Protein AF-A0A952BAD0-F1 (afdb_monomer_lite)

Secondary structure (DSSP, 8-state):
----SGGGGBSSPPEEETTEEEPPSSSTT---B-HHHHHTTPPP-

Radius of gyration: 12.92 Å; chains: 1; bounding box: 23×26×36 Å

Sequence (45 aa):
VHGFGLERFIAEPLRMVEGAATAPERPGHGVELDWSALEQLRAED

pLDDT: mean 90.66, std 9.64, range [50.25, 97.0]

Structure (mmCIF, N/CA/C/O backbone):
data_AF-A0A952BAD0-F1
#
_entry.id   AF-A0A952BAD0-F1
#
loop_
_atom_site.group_PDB
_atom_site.id
_atom_site.type_symbol
_atom_site.label_atom_id
_atom_site.label_alt_id
_atom_site.label_comp_id
_atom_site.label_asym_id
_atom_site.label_entity_id
_atom_site.label_seq_id
_atom_site.pdbx_PDB_ins_code
_atom_site.Cartn_x
_atom_site.Cartn_y
_atom_site.Cartn_z
_atom_site.occupancy
_atom_site.B_iso_or_equiv
_atom_site.auth_seq_id
_atom_site.auth_comp_id
_atom_site.auth_asym_id
_atom_site.auth_atom_id
_atom_site.pdbx_PDB_model_num
ATOM 1 N N . VAL A 1 1 ? -1.831 -19.015 -0.045 1.00 50.25 1 VAL A N 1
ATOM 2 C CA . VAL A 1 1 ? -1.509 -17.610 -0.389 1.00 50.25 1 VAL A CA 1
ATOM 3 C C . VAL A 1 1 ? -1.193 -16.883 0.909 1.00 50.25 1 VAL A C 1
ATOM 5 O O . VAL A 1 1 ? -2.056 -16.847 1.770 1.00 50.25 1 VAL A O 1
ATOM 8 N N . HIS A 1 2 ? 0.046 -16.413 1.088 1.00 61.81 2 HIS A N 1
ATOM 9 C CA . HIS A 1 2 ? 0.471 -15.610 2.245 1.00 61.81 2 HIS A CA 1
ATOM 10 C C . HIS A 1 2 ? 0.425 -14.129 1.853 1.00 61.81 2 HIS A C 1
ATOM 12 O O . HIS A 1 2 ? 1.436 -13.555 1.467 1.00 61.81 2 HIS A O 1
ATOM 18 N N . GLY A 1 3 ? -0.765 -13.538 1.877 1.00 62.75 3 GLY A N 1
ATOM 19 C CA . GLY A 1 3 ? -0.948 -12.100 1.714 1.00 62.75 3 GLY A CA 1
ATOM 20 C C . GLY A 1 3 ? -1.670 -11.593 2.946 1.00 62.75 3 GLY A C 1
ATOM 21 O O . GLY A 1 3 ? -2.736 -12.104 3.273 1.00 62.75 3 GLY A O 1
ATOM 22 N N . PHE A 1 4 ? -1.100 -10.618 3.646 1.00 80.50 4 PHE A N 1
ATOM 23 C CA . PHE A 1 4 ? -1.707 -10.008 4.835 1.00 80.50 4 PHE A CA 1
ATOM 24 C C . PHE A 1 4 ? -2.980 -9.186 4.516 1.00 80.50 4 PHE A C 1
ATOM 26 O O . PHE A 1 4 ? -3.464 -8.454 5.371 1.00 80.50 4 PHE A O 1
ATOM 33 N N . GLY A 1 5 ? -3.527 -9.288 3.297 1.00 87.31 5 GLY A N 1
ATOM 34 C CA . GLY A 1 5 ? -4.744 -8.600 2.862 1.00 87.31 5 GLY A CA 1
ATOM 35 C C . GLY A 1 5 ? -4.575 -7.095 2.652 1.00 87.31 5 GLY A C 1
ATOM 36 O O . GLY A 1 5 ? -5.572 -6.382 2.532 1.00 87.31 5 GLY A O 1
ATOM 37 N N . LEU A 1 6 ? -3.332 -6.601 2.646 1.00 90.62 6 LEU A N 1
ATOM 38 C CA . LEU A 1 6 ? -3.025 -5.174 2.586 1.00 90.62 6 LEU A CA 1
ATOM 39 C C . LEU A 1 6 ? -3.448 -4.536 1.268 1.00 90.62 6 LEU A C 1
ATOM 41 O O . LEU A 1 6 ? -3.691 -3.341 1.246 1.00 90.62 6 LEU A O 1
ATOM 45 N N . GLU A 1 7 ? -3.603 -5.310 0.193 1.00 91.81 7 GLU A N 1
ATOM 46 C CA . GLU A 1 7 ? -4.067 -4.827 -1.109 1.00 91.81 7 GLU A CA 1
ATOM 47 C C . GLU A 1 7 ? -5.393 -4.049 -1.046 1.00 91.81 7 GLU A C 1
ATOM 49 O O . GLU A 1 7 ? -5.661 -3.238 -1.922 1.00 91.81 7 GLU A O 1
ATOM 54 N N . ARG A 1 8 ? -6.195 -4.251 0.007 1.00 92.69 8 ARG A N 1
ATOM 55 C CA . ARG A 1 8 ? -7.448 -3.523 0.270 1.00 92.69 8 ARG A CA 1
ATOM 56 C C . ARG A 1 8 ? -7.238 -2.088 0.763 1.00 92.69 8 ARG A C 1
ATOM 58 O O . ARG A 1 8 ? -8.177 -1.306 0.745 1.00 92.69 8 ARG A O 1
ATOM 65 N N . PHE A 1 9 ? -6.035 -1.778 1.237 1.00 95.56 9 PHE A N 1
ATOM 66 C CA . PHE A 1 9 ? -5.655 -0.504 1.850 1.00 95.56 9 PHE A CA 1
ATOM 67 C C . PHE A 1 9 ? -4.501 0.176 1.104 1.00 95.56 9 PHE A C 1
ATOM 69 O O . PHE A 1 9 ? -3.907 1.117 1.622 1.00 95.56 9 PHE A O 1
ATOM 76 N N . ILE A 1 10 ? -4.147 -0.305 -0.090 1.00 95.06 10 ILE A N 1
ATOM 77 C CA . ILE A 1 10 ? -3.097 0.271 -0.934 1.00 95.06 10 ILE A CA 1
ATOM 78 C C . ILE A 1 10 ? -3.777 0.871 -2.159 1.00 95.06 10 ILE A C 1
ATOM 80 O O . ILE A 1 10 ? -4.457 0.152 -2.887 1.00 95.06 10 ILE A O 1
ATOM 84 N N . ALA A 1 11 ? -3.564 2.166 -2.403 1.00 96.06 11 ALA A N 1
ATOM 85 C CA . ALA A 1 11 ? -4.222 2.901 -3.486 1.00 96.06 11 ALA A CA 1
ATOM 86 C C . ALA A 1 11 ? -3.950 2.278 -4.870 1.00 96.06 11 ALA A C 1
ATOM 88 O O . ALA A 1 11 ? -4.820 2.239 -5.737 1.00 96.06 11 ALA A O 1
ATOM 89 N N . GLU A 1 12 ? -2.746 1.734 -5.058 1.00 95.00 12 GLU A N 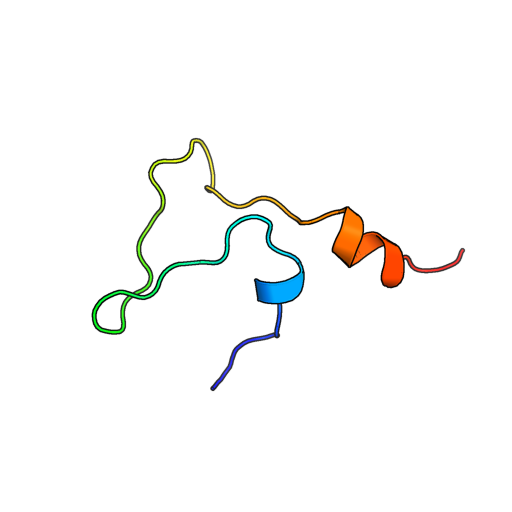1
ATOM 90 C CA . GLU A 1 12 ? -2.344 1.007 -6.263 1.00 95.00 12 GLU A CA 1
ATOM 91 C C . GLU A 1 12 ? -1.608 -0.288 -5.874 1.00 95.00 12 GLU A C 1
ATOM 93 O O . GLU A 1 12 ? -0.395 -0.249 -5.618 1.00 95.00 12 GLU A O 1
ATOM 98 N N . PRO A 1 13 ? -2.315 -1.434 -5.794 1.00 92.44 13 PRO A N 1
ATOM 99 C CA . PRO A 1 13 ? -1.728 -2.704 -5.382 1.00 92.44 13 PRO A CA 1
ATOM 100 C C . PRO A 1 13 ? -0.572 -3.161 -6.277 1.00 92.44 13 PRO A C 1
ATOM 102 O O . PRO A 1 13 ? -0.529 -2.902 -7.483 1.00 92.44 13 PRO A O 1
ATOM 105 N N . LEU A 1 14 ? 0.359 -3.900 -5.673 1.00 91.06 14 LEU A N 1
ATOM 106 C CA . LEU A 1 14 ? 1.515 -4.461 -6.363 1.00 91.06 14 LEU A CA 1
ATOM 107 C C . LEU A 1 14 ? 1.072 -5.384 -7.502 1.00 91.06 14 LEU A C 1
ATOM 109 O O . LEU A 1 14 ? 0.272 -6.302 -7.311 1.00 91.06 14 LEU A O 1
ATOM 113 N N . ARG A 1 15 ? 1.630 -5.161 -8.691 1.00 91.38 15 ARG A N 1
ATOM 114 C CA . ARG A 1 15 ? 1.377 -6.018 -9.847 1.00 91.38 15 ARG A CA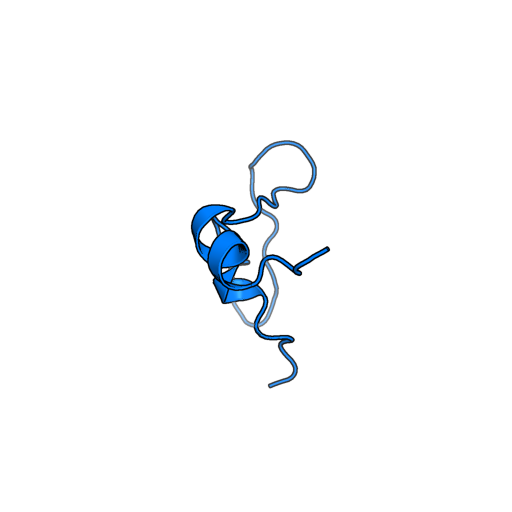 1
ATOM 115 C C . ARG A 1 15 ? 2.309 -7.220 -9.822 1.00 91.38 15 ARG A C 1
ATOM 117 O O . ARG A 1 15 ? 3.511 -7.083 -9.595 1.00 91.38 15 ARG A O 1
ATOM 124 N N . MET A 1 16 ? 1.729 -8.384 -10.090 1.00 91.44 16 MET A N 1
ATOM 125 C CA . MET A 1 16 ? 2.456 -9.631 -10.279 1.00 91.44 16 MET A CA 1
ATOM 126 C C . MET A 1 16 ? 2.505 -9.947 -11.774 1.00 91.44 16 MET A C 1
ATOM 128 O O . MET A 1 16 ? 1.459 -10.028 -12.418 1.00 91.44 16 MET A O 1
ATOM 132 N N . VAL A 1 17 ? 3.701 -10.139 -12.322 1.00 95.00 17 VAL A N 1
ATOM 133 C CA . VAL A 1 17 ? 3.932 -10.533 -13.718 1.00 95.00 17 VAL A CA 1
ATOM 134 C C . VAL A 1 17 ? 4.831 -11.763 -13.699 1.00 95.00 17 VAL A C 1
ATOM 136 O O . VAL A 1 17 ? 5.885 -11.746 -13.074 1.00 95.00 17 VAL A O 1
ATOM 139 N N . GLU A 1 18 ? 4.371 -12.858 -14.310 1.00 95.12 18 GLU A N 1
ATOM 140 C CA . GLU A 1 18 ? 5.107 -14.136 -14.380 1.00 95.12 18 GLU A CA 1
ATOM 141 C C . GLU A 1 18 ? 5.576 -14.673 -13.011 1.00 95.12 18 GLU A C 1
ATOM 143 O O . GLU A 1 18 ? 6.637 -15.272 -12.870 1.00 95.12 18 GLU A O 1
ATOM 148 N N . GLY A 1 19 ? 4.766 -14.458 -11.971 1.00 93.00 19 GLY A N 1
ATOM 149 C CA . GLY A 1 19 ? 5.074 -14.903 -10.609 1.00 93.00 19 GLY A CA 1
ATOM 150 C C . GLY A 1 19 ? 6.035 -13.991 -9.838 1.00 93.00 19 GLY A C 1
ATOM 151 O O . GLY A 1 19 ? 6.322 -14.279 -8.678 1.00 93.00 19 GLY A O 1
ATOM 152 N N . ALA A 1 20 ? 6.476 -12.878 -10.428 1.00 93.06 20 ALA A N 1
ATOM 153 C CA . ALA A 1 20 ? 7.310 -11.874 -9.778 1.00 93.06 20 ALA A CA 1
ATOM 154 C C . ALA A 1 20 ? 6.535 -10.577 -9.511 1.00 93.06 20 ALA A C 1
ATOM 156 O O . ALA A 1 20 ? 5.700 -10.151 -10.307 1.00 93.06 20 ALA A O 1
ATOM 157 N N . ALA A 1 21 ? 6.840 -9.928 -8.391 1.00 91.50 21 ALA A N 1
ATOM 158 C CA . ALA A 1 21 ? 6.398 -8.568 -8.125 1.00 91.50 21 ALA A CA 1
ATOM 159 C C . ALA A 1 21 ? 7.167 -7.580 -9.009 1.00 91.50 21 ALA A C 1
ATOM 161 O O . ALA A 1 21 ? 8.398 -7.591 -9.020 1.00 91.50 21 ALA A O 1
ATOM 162 N N . THR A 1 22 ? 6.458 -6.701 -9.713 1.00 93.12 22 THR A N 1
ATOM 163 C CA . THR A 1 22 ? 7.085 -5.670 -10.551 1.00 93.12 22 THR A CA 1
ATOM 164 C C . THR A 1 22 ? 7.145 -4.337 -9.822 1.00 93.12 22 THR A C 1
ATOM 166 O O . THR A 1 22 ? 6.123 -3.872 -9.308 1.00 93.12 22 THR A O 1
ATOM 169 N N . ALA A 1 23 ? 8.313 -3.696 -9.826 1.00 92.69 23 ALA A N 1
ATOM 170 C CA . ALA A 1 23 ? 8.464 -2.347 -9.297 1.00 92.69 23 ALA A CA 1
ATOM 171 C C . ALA A 1 23 ? 7.651 -1.335 -10.135 1.00 92.69 23 ALA A C 1
ATOM 173 O O . ALA A 1 23 ? 7.598 -1.459 -11.361 1.00 92.69 23 ALA A O 1
ATOM 174 N N . PRO A 1 24 ? 6.992 -0.351 -9.503 1.00 93.69 24 PRO A N 1
ATOM 175 C CA . PRO A 1 24 ? 6.323 0.726 -10.221 1.00 93.69 24 PRO A CA 1
ATOM 176 C C . PRO A 1 24 ? 7.317 1.810 -10.673 1.00 93.69 24 PRO A C 1
ATOM 178 O O . PRO A 1 24 ? 8.330 2.039 -10.024 1.00 93.69 24 PRO A O 1
ATOM 181 N N . GLU A 1 25 ? 6.956 2.555 -11.721 1.00 95.19 25 GLU A N 1
ATOM 182 C CA . GLU A 1 25 ? 7.694 3.749 -12.193 1.00 95.19 25 GLU A CA 1
ATOM 183 C C . GLU A 1 25 ? 7.411 5.012 -11.352 1.00 95.19 25 GLU A C 1
ATOM 185 O O . GLU A 1 25 ? 7.918 6.099 -11.627 1.00 95.19 25 GLU A O 1
ATOM 190 N N . ARG A 1 26 ? 6.541 4.900 -10.341 1.00 94.38 26 ARG A N 1
ATOM 191 C CA . ARG A 1 26 ? 6.155 6.020 -9.478 1.00 94.38 26 ARG A CA 1
ATOM 192 C C . ARG A 1 26 ? 7.330 6.419 -8.573 1.00 94.38 26 ARG A C 1
ATOM 194 O O . ARG A 1 26 ? 8.025 5.532 -8.079 1.00 94.38 26 ARG A O 1
ATOM 201 N N . PRO A 1 27 ? 7.541 7.721 -8.305 1.00 94.31 27 PRO A N 1
ATOM 202 C CA . PRO A 1 27 ? 8.628 8.175 -7.442 1.00 94.31 27 PRO A CA 1
ATOM 203 C C . PRO A 1 27 ? 8.596 7.578 -6.027 1.00 94.31 27 PRO A C 1
ATOM 205 O O . PRO A 1 27 ? 7.539 7.261 -5.477 1.00 94.31 27 PRO A O 1
ATOM 208 N N . GLY A 1 28 ? 9.771 7.504 -5.399 1.00 93.69 28 GLY A N 1
ATOM 209 C CA . GLY A 1 28 ? 9.920 7.015 -4.028 1.00 93.69 28 GLY A CA 1
ATOM 210 C C . GLY A 1 28 ? 9.721 5.503 -3.919 1.00 93.69 28 GLY A C 1
ATOM 211 O O . GLY A 1 28 ? 10.154 4.749 -4.784 1.00 93.69 28 GLY A O 1
ATOM 212 N N . HIS A 1 29 ? 9.077 5.051 -2.841 1.00 93.88 29 HIS A N 1
ATOM 213 C CA . HIS A 1 29 ? 8.778 3.627 -2.649 1.00 93.88 29 HIS A CA 1
ATOM 214 C C . HIS A 1 29 ? 7.639 3.117 -3.546 1.00 93.88 29 HIS A C 1
ATOM 216 O O . HIS A 1 29 ? 7.403 1.912 -3.581 1.00 93.88 29 HIS A O 1
ATOM 222 N N . GLY A 1 30 ? 6.932 4.006 -4.256 1.00 93.56 30 GLY A N 1
ATOM 223 C CA . GLY A 1 30 ? 5.835 3.626 -5.146 1.00 93.56 30 GLY A CA 1
ATOM 224 C C . GLY A 1 30 ? 4.659 2.961 -4.425 1.00 93.56 30 GLY A C 1
ATOM 225 O O . GLY A 1 30 ? 3.977 2.121 -5.007 1.00 93.56 30 GLY A O 1
ATOM 226 N N . VAL A 1 31 ? 4.442 3.304 -3.154 1.00 93.62 31 VAL A N 1
ATOM 227 C CA . VAL A 1 31 ? 3.345 2.797 -2.325 1.00 93.62 31 VAL A CA 1
ATOM 228 C C . VAL A 1 31 ? 2.632 3.976 -1.680 1.00 93.62 31 VAL A C 1
ATOM 230 O O . VAL A 1 31 ? 3.272 4.846 -1.095 1.00 93.62 31 VAL A O 1
ATOM 233 N N . GLU A 1 32 ? 1.307 3.963 -1.764 1.00 95.75 32 GLU A N 1
ATOM 234 C CA . GLU A 1 32 ? 0.417 4.915 -1.108 1.00 95.75 32 GLU A CA 1
ATOM 235 C C . GLU A 1 32 ? -0.747 4.150 -0.474 1.00 95.75 32 GLU A C 1
ATOM 237 O O . GLU A 1 32 ? -1.205 3.141 -1.021 1.00 95.75 32 GLU A O 1
ATOM 242 N N . LEU A 1 33 ? -1.194 4.610 0.695 1.00 95.75 33 LEU A N 1
ATOM 243 C CA . LEU A 1 33 ? -2.318 4.022 1.413 1.00 95.75 33 LEU A CA 1
ATOM 244 C C . LEU A 1 33 ? -3.643 4.594 0.905 1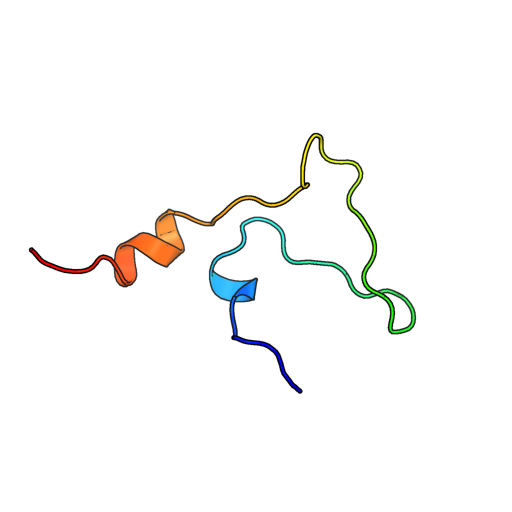.00 95.75 33 LEU A C 1
ATOM 246 O O . LEU A 1 33 ? -3.762 5.795 0.675 1.00 95.75 33 LEU A O 1
ATOM 250 N N . ASP A 1 34 ? -4.657 3.740 0.805 1.00 97.00 34 ASP A N 1
ATOM 251 C CA . ASP A 1 34 ? -6.038 4.192 0.675 1.00 97.00 34 ASP A CA 1
ATOM 252 C C . ASP A 1 34 ? -6.559 4.597 2.059 1.00 97.00 34 ASP A C 1
ATOM 254 O O . ASP A 1 34 ? -7.021 3.777 2.859 1.00 97.00 34 ASP A O 1
ATOM 258 N N . TRP A 1 35 ? -6.470 5.893 2.345 1.00 95.94 35 TRP A N 1
ATOM 259 C CA . TRP A 1 35 ? -6.928 6.461 3.609 1.00 95.94 35 TRP A CA 1
ATOM 260 C C . TRP A 1 35 ? -8.440 6.343 3.808 1.00 95.94 35 TRP A C 1
ATOM 262 O O . TRP A 1 35 ? -8.891 6.212 4.943 1.00 95.94 35 TRP A O 1
ATOM 272 N N . SER A 1 36 ? -9.226 6.334 2.728 1.00 96.62 36 SER A N 1
ATOM 273 C CA . SER A 1 36 ? -10.682 6.180 2.829 1.00 96.62 36 SER A CA 1
ATOM 274 C C . SER A 1 36 ? -11.052 4.761 3.259 1.00 96.62 36 SER A C 1
ATOM 276 O O . SER A 1 36 ? -11.977 4.566 4.050 1.00 96.62 36 SER A O 1
ATOM 278 N N . ALA A 1 37 ? -10.310 3.761 2.779 1.00 95.69 37 ALA A N 1
ATOM 279 C CA . ALA A 1 37 ? -10.455 2.382 3.232 1.00 95.69 37 ALA A CA 1
ATOM 280 C C . ALA A 1 37 ? -9.989 2.202 4.687 1.00 95.69 37 ALA A C 1
ATOM 282 O O . ALA A 1 37 ? -10.641 1.497 5.459 1.00 95.69 37 ALA A O 1
ATOM 283 N N . LEU A 1 38 ? -8.888 2.853 5.075 1.00 95.81 38 LEU A N 1
ATOM 284 C CA . LEU A 1 38 ? -8.341 2.764 6.433 1.00 95.81 38 LEU A CA 1
ATOM 285 C C . LEU A 1 38 ? -9.192 3.466 7.492 1.00 95.81 38 LEU A C 1
ATOM 287 O O . LEU A 1 38 ? -9.200 3.016 8.633 1.00 95.81 38 LEU A O 1
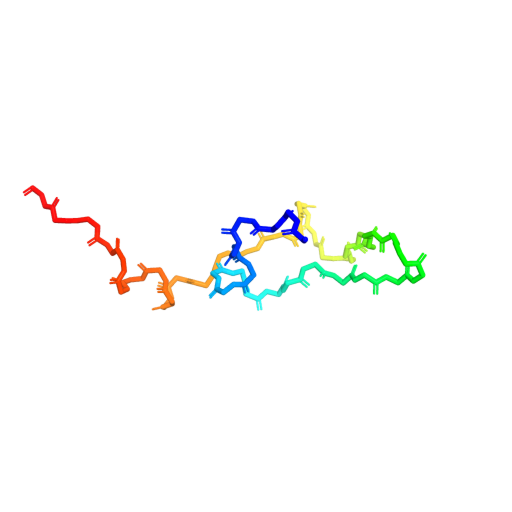ATOM 291 N N . GLU A 1 39 ? -9.926 4.522 7.138 1.00 96.19 39 GLU A N 1
ATOM 292 C CA . GLU A 1 39 ? -10.770 5.257 8.091 1.00 96.19 39 GLU A CA 1
ATOM 293 C C . GLU A 1 39 ? -11.805 4.347 8.773 1.00 96.19 39 GLU A C 1
ATOM 295 O O . GLU A 1 39 ? -12.112 4.518 9.949 1.00 96.19 39 GLU A O 1
ATOM 300 N N . GLN A 1 40 ? -12.277 3.309 8.077 1.00 93.94 40 GLN A N 1
ATOM 301 C CA . GLN A 1 40 ? -13.200 2.310 8.633 1.00 93.94 40 GLN A CA 1
ATOM 302 C C . GLN A 1 40 ? -12.584 1.473 9.765 1.00 93.94 40 GLN A C 1
ATOM 304 O O . GLN A 1 40 ? -13.306 0.812 10.506 1.00 93.94 40 GLN A O 1
ATOM 309 N N . LEU A 1 41 ? -11.254 1.469 9.870 1.00 94.56 41 LEU A N 1
ATOM 310 C CA . LEU A 1 41 ? -10.476 0.732 10.862 1.00 94.56 41 LEU A CA 1
ATOM 311 C C . LEU A 1 41 ? -9.784 1.658 11.865 1.00 94.56 41 LEU A C 1
ATOM 313 O O . LEU A 1 41 ? -8.901 1.205 12.598 1.00 94.56 41 LEU A O 1
ATOM 317 N N . ARG A 1 42 ? -10.130 2.951 11.882 1.00 95.25 42 ARG A N 1
ATOM 318 C CA . ARG A 1 42 ? -9.522 3.908 12.802 1.00 95.25 42 ARG A CA 1
ATOM 319 C C . ARG A 1 42 ? -9.762 3.448 14.240 1.00 95.25 42 ARG A C 1
ATOM 321 O O . ARG A 1 42 ? -10.898 3.220 14.643 1.00 95.25 42 ARG A O 1
ATOM 328 N N . ALA A 1 43 ? -8.676 3.284 14.991 1.00 93.62 43 ALA A N 1
ATOM 329 C CA . ALA A 1 43 ? -8.762 2.961 16.406 1.00 93.62 43 ALA A CA 1
ATOM 330 C C . ALA A 1 43 ? -9.405 4.131 17.164 1.00 93.62 43 ALA A C 1
ATOM 332 O O . ALA A 1 43 ? -9.151 5.295 16.843 1.00 93.62 43 ALA A O 1
ATOM 333 N N . GLU A 1 44 ? -10.243 3.805 18.143 1.00 87.94 44 GLU A N 1
ATOM 334 C CA . GLU A 1 44 ? -10.771 4.777 19.099 1.00 87.94 44 GLU A CA 1
ATOM 335 C C . GLU A 1 44 ? -9.702 5.105 20.157 1.00 87.94 44 GLU A C 1
ATOM 337 O O . GLU A 1 44 ? -8.765 4.324 20.352 1.00 87.94 44 GLU A O 1
ATOM 342 N N . ASP A 1 45 ? -9.842 6.270 20.796 1.00 74.31 45 ASP A N 1
ATOM 343 C CA . ASP A 1 45 ? -8.947 6.748 21.861 1.00 74.31 45 ASP A CA 1
ATOM 344 C C . ASP A 1 45 ? -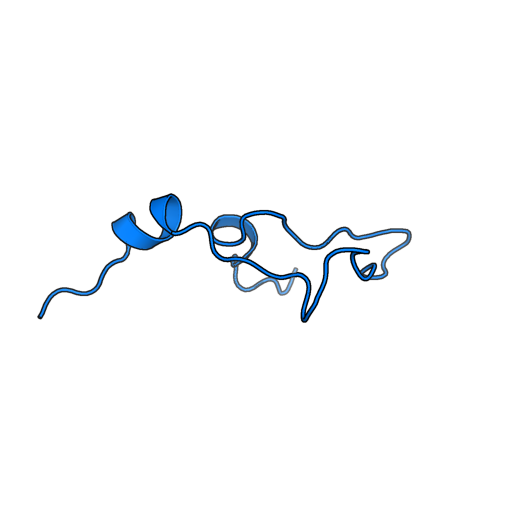9.135 5.990 23.190 1.00 74.31 45 ASP A C 1
ATOM 346 O O . ASP A 1 45 ? -10.296 5.678 23.552 1.00 74.31 45 ASP A O 1
#

Foldseek 3Di:
DPDPPQQQFWPDDFDADPNDTDQDPDPDRNTDTNVVSCVVVDDDD

=== Feature gl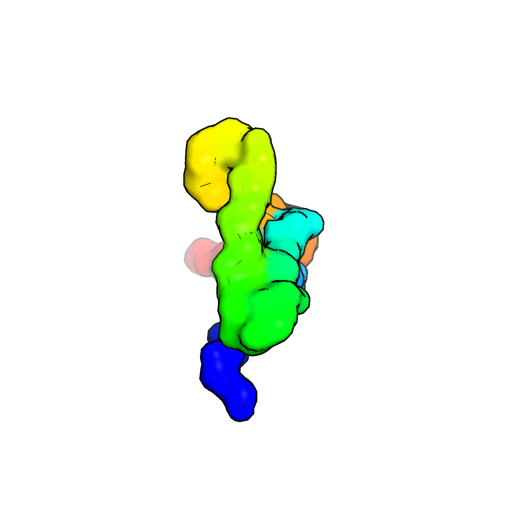ossary ===
The record interleaves many kinds of information about one protein. Here is each kind framed as the question it answers.

Q: What does the local fold look like, residue by residue?
A: A 3Di character summarizes, for each residue, the relative orientation of the Cα frame of its nearest spatial neighbor. Because it encodes fold topology rather than chemistry, 3Di alignments detect remote structural similarity that sequence alignment misses.

Q: Which residues are in helices, strands, or loops?
A: Secondary structure is the local, repeating backbone conformation. DSSP classifies it into eight states by reading the hydrogen-bond network: three helix types (H, G, I), two β types (E, B), two non-regular types (T, S), and unstructured coil (-).

Q: How big and how compact is the whole molecule?
A: Three whole-structure scalars: the radius of gyration (RMS distance of Cα from centroid, in Å), the count of Cα–Cα contacts (pairs closer than 8 Å and separated by more than four residues in sequence — i.e. tertiary, not local, contacts), and the bounding-box dimensions. Together they distinguish compact globular folds from extended fibres or disordered chains.

Q: How confident is the AlphaFold model at each residue?
A: For AlphaFold models, the B-factor field carries pLDDT — the model's own estimate of local accuracy on a 0–100 scale. Regions with pLDDT<50 should be treated as essentially unmodeled; they often correspond to intrinsically disordered segments.

Q: What family and function is it annotated with?
A: Functional annotations link the protein to curated databases. InterPro entries identify conserved domains and families by matching the sequence against member-database signatures (Pfam, PROSITE, CDD, …). Gene Ontology (GO) terms describe molecular function, biological process, and cellular component in a controlled vocabulary. CATH places the structure in a hierarchical fold classification (Class/Architecture/Topology/Homologous-superfamily). The organism is the source species.

Q: What known structures does this most resemble?
A: Nearest PDB neighbors are the top structural matches found by Foldseek when searching this structure against the entire Protein Data Bank. Each hit reports a TM-score (0 to 1; >0.5 almost always implies the same fold) and an E-value. These are *structural* homologs — they may share no detectable sequence similarity.

Q: Which residues are buried vs exposed?
A: Solvent-accessible surface area (SASA) is the area in Å² traced out by the centre of a 1.4 Å probe sphere (a water molecule) rolled over the protein's van der Waals surface (Shrake–Rupley / Lee–Richards construction). Buried residues have near-zero SASA; fully exposed residues can exceed 200 Å². The total SASA scales roughly with the number of surface residues.

Q: What are the backbone torsion angles?
A: φ (phi) and ψ (psi) are the two rotatable backbone dihedrals per residue: φ is the C(i-1)–N–Cα–C torsion, ψ is the N–Cα–C–N(i+1) torsion, both in degrees on (−180°, 180°]. α-helical residues cluster near (−60°, −45°); β-strand residues near (−120°, +130°). A Ramachandran plot is simply a scatter of (φ, ψ) for every residue.

Q: Are the domains correctly placed relative to each other?
A: Predicted aligned error is AlphaFold's pairwise confidence. Unlike pLDDT (per-residue), PAE is per-residue-pair and captures whether two parts of the structure are correctly placed relative to each other. Units are ångströms of expected positional error.

Q: What if only a Cα trace is available?
A: P-SEA three-state annotation labels each residue as helix, strand, or coil based purely on the geometry of the Cα trace. It serves as a fallback when the full backbone (and thus DSSP) is unavailable.

Q: What is the amino-acid chain?
A: This is the polypeptide sequence — one letter per residue, N-terminus first. Length ranges from a few dozen residues for small domains to over a thousand for large multi-domain proteins.

Q: What do the rendered images show?
A: The six renders are orthographic views along the three Cartesian axes in both directions. Representation (cartoon, sticks, or surface) and color scheme (sequence-rainbow or by-chain) vary across proteins so the training set covers all the common visualization conventions.

Q: What do the diagnostic plots show?
A: Plot images: a contact map (which residues are close in 3D, as an N×N binary image), a Ramachandran scatter (backbone torsion angles, revealing secondary-structure composition at a glance), and — for AlphaFold structures — a PAE heatmap (pairwise prediction confidence).

Q: How mobile is each atom in the crystal?
A: B-factor (Debye–Waller factor) reflects atomic displacement in the crystal lattice. It is an experimental observable (units Å²), not a prediction; low values mean the atom is pinned down, high values mean it moves or is heterogeneous across the crystal.

Q: Where is each backbone atom in 3D?
A: The mmCIF table is the protein's shape written out atom by atom. For each backbone N, Cα, C, and carbonyl O, it records an (x, y, z) coordinate triple in Å plus the residue type, chain letter, and residue number.